Protein 8JVZ (pdb70)

Secondary structure (DSSP, 8-state):
---TT-EEEEEETTEEEEEEEEEEEEETTTTEEEEEEEETTS-EEEEE--/---TT-EEEEEETTEEEEEEEEEEEEETTTTEEEEEEE-TTS-EEEEE--

Nearest PDB structures (foldseek):
  8jvz-assembly2_B  TM=9.895E-01  e=4.302E-08  synthetic construct
  6if4-assembly1_A  TM=8.474E-01  e=4.583E-02  Trypanosoma brucei brucei TREU927
  7zai-assembly1_E  TM=6.975E-01  e=3.218E-01  Pyrococcus abyssi GE5
  6th6-assembly1_Af  TM=6.957E-01  e=3.621E-01  Thermococcus kodakarensis KOD1
  6tmf-assembly1_F  TM=6.961E-01  e=4.866E-01  Thermococcus celer Vu 13 = JCM 8558

Radius of gyration: 14.92 Å; Cα contacts (8 Å, |Δi|>4): 197; chains: 2; bounding box: 32×32×42 Å

Sequence (100 aa):
GVKVGDVVEVKKDGKKVVARVVELLHDPARNAPVARVRFEDGEERLILVPGVKVGDVVEVKKDGKKVVARVVELLHDPARNAPVARVRFEDGEERLILVP

Solvent-accessible surface area: 6942 Å² total; per-residue (Å²): 106,40,141,98,30,55,13,24,43,24,127,54,139,70,144,124,43,47,1,100,1,32,60,79,80,107,27,112,97,145,115,21,65,11,2,76,0,107,9,169,114,43,72,77,94,108,28,82,20,148,104,35,137,88,36,46,12,28,46,12,133,49,122,66,115,112,35,48,1,77,1,34,64,75,82,106,42,111,84,154,115,20,66,18,0,72,0,91,13,165,104,42,104,78,91,108,32,85,15,143

B-factor: mean 36.0, std 11.29, range [17.88, 92.97]

Structure (mmCIF, N/CA/C/O backbone):
data_8JVZ
#
_entry.id   8JVZ
#
_cell.length_a   90.182
_cell.length_b   28.280
_cell.length_c   38.768
_cell.angle_alpha   90.00
_cell.angle_beta   90.00
_cell.angle_gamma   90.00
#
_symmetry.space_group_name_H-M   'P 21 21 2'
#
loop_
_entity.id
_entity.type
_entity.pdbx_description
1 polymer mkaL2_v1_SH3
2 water water
#
loop_
_atom_site.group_PDB
_atom_site.id
_atom_site.type_symbol
_atom_site.label_atom_id
_atom_site.label_alt_id
_atom_site.label_comp_id
_atom_site.label_asym_id
_atom_site.label_entity_id
_atom_site.label_seq_id
_atom_site.pdbx_PDB_ins_code
_atom_site.Cartn_x
_atom_site.Cartn_y
_atom_site.Cartn_z
_atom_site.occupancy
_atom_site.B_iso_or_equiv
_atom_site.auth_seq_id
_atom_site.auth_comp_id
_atom_site.auth_asym_id
_atom_site.auth_atom_id
_atom_site.pdbx_PDB_model_num
ATOM 1 N N . GLY A 1 3 ? -4.972 10.257 -11.816 1.00 57.77 3 GLY A N 1
ATOM 2 C CA . GLY A 1 3 ? -3.958 9.338 -11.261 1.00 59.77 3 GLY A CA 1
ATOM 3 C C . GLY A 1 3 ? -4.365 7.885 -11.440 1.00 54.76 3 GLY A C 1
ATOM 4 O O . GLY A 1 3 ? -3.721 7.004 -10.835 1.00 58.96 3 GLY A O 1
ATOM 5 N N . VAL A 1 4 ? -5.410 7.640 -12.238 1.00 48.42 4 VAL A N 1
ATOM 6 C CA . VAL A 1 4 ? -5.909 6.253 -12.484 1.00 41.45 4 VAL A CA 1
ATOM 7 C C . VAL A 1 4 ? -4.854 5.478 -13.281 1.00 38.75 4 VAL A C 1
ATOM 8 O O . VAL A 1 4 ? -4.273 6.064 -14.217 1.00 40.64 4 VAL A O 1
ATOM 12 N N . LYS A 1 5 ? -4.622 4.212 -12.918 1.00 32.94 5 LYS A N 1
ATOM 13 C CA . LYS A 1 5 ? -3.649 3.385 -13.607 1.00 32.41 5 LYS A CA 1
ATOM 14 C C . LYS A 1 5 ? -4.265 2.037 -13.941 1.00 30.22 5 LYS A C 1
ATOM 15 O O . LYS A 1 5 ? -5.213 1.585 -13.279 1.00 30.11 5 LYS A O 1
ATOM 21 N N . VAL A 1 6 ? -3.581 1.374 -14.877 1.00 27.14 6 VAL A N 1
ATOM 22 C CA . VAL A 1 6 ? -4.030 0.078 -15.353 1.00 25.27 6 VAL A CA 1
ATOM 23 C C . VAL A 1 6 ? -4.286 -0.828 -14.160 1.00 31.48 6 VAL A C 1
ATOM 24 O O . VAL A 1 6 ? -3.499 -0.860 -13.208 1.00 29.62 6 VAL A O 1
ATOM 28 N N . GLY A 1 7 ? -5.412 -1.539 -14.191 1.00 27.94 7 GLY A N 1
ATOM 29 C CA . GLY A 1 7 ? -5.787 -2.481 -13.146 1.00 28.99 7 GLY A CA 1
ATOM 30 C C . GLY A 1 7 ? -6.651 -1.922 -12.042 1.00 31.28 7 GLY A C 1
ATOM 31 O O . GLY A 1 7 ? -7.355 -2.695 -11.365 1.00 32.09 7 GLY A O 1
ATOM 32 N N . ASP A 1 8 ? -6.637 -0.595 -11.899 1.00 25.26 8 ASP A N 1
ATOM 33 C CA . ASP A 1 8 ? -7.488 0.104 -10.901 1.00 29.04 8 ASP A CA 1
ATOM 34 C C . ASP A 1 8 ? -8.953 -0.189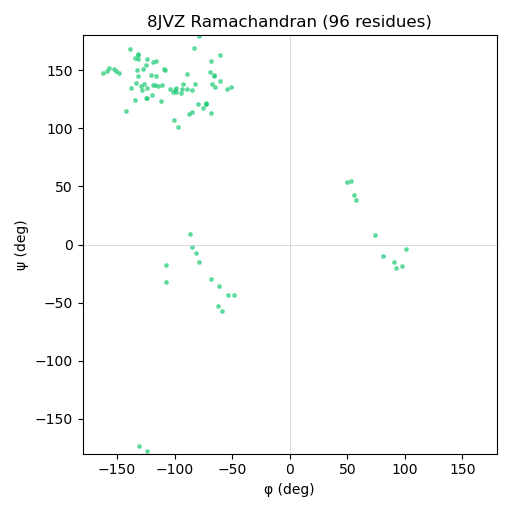 -11.225 1.00 31.35 8 ASP A C 1
ATOM 35 O O . ASP A 1 8 ? -9.235 -0.623 -12.352 1.00 27.32 8 ASP A O 1
ATOM 40 N N . VAL A 1 9 ? -9.846 0.056 -10.267 1.00 26.54 9 VAL A N 1
ATOM 41 C CA . VAL A 1 9 ? -11.304 -0.164 -10.489 1.00 25.94 9 VAL A CA 1
ATOM 42 C C . VAL A 1 9 ? -12.018 1.176 -10.318 1.00 26.36 9 VAL A C 1
ATOM 43 O O . VAL A 1 9 ? -11.671 1.920 -9.389 1.00 23.94 9 VAL A O 1
ATOM 47 N N . VAL A 1 10 ? -12.970 1.462 -11.202 1.00 25.44 10 VAL A N 1
ATOM 48 C CA . VAL A 1 10 ? -13.724 2.744 -11.141 1.00 24.37 10 VAL A CA 1
ATOM 49 C C . VAL A 1 10 ? -15.217 2.435 -11.249 1.00 24.50 10 VAL A C 1
ATOM 50 O O . VAL A 1 10 ? -15.564 1.338 -11.710 1.00 25.03 10 VAL A O 1
ATOM 54 N N . GLU A 1 11 ? -16.045 3.376 -10.800 1.00 23.70 11 GLU A N 1
ATOM 55 C CA . GLU A 1 11 ? -17.497 3.264 -10.907 1.00 24.34 11 GLU A CA 1
ATOM 56 C C . GLU A 1 11 ? -17.999 4.106 -12.067 1.00 26.41 11 GLU A C 1
ATOM 57 O O . GLU A 1 11 ? -17.626 5.277 -12.202 1.00 25.39 11 GLU A O 1
ATOM 63 N N . VAL A 1 12 ? -18.844 3.496 -12.901 1.00 23.53 12 VAL A N 1
ATOM 64 C CA . VAL A 1 12 ? -19.469 4.143 -14.054 1.00 22.48 12 VAL A CA 1
ATOM 65 C C . VAL A 1 12 ? -20.920 3.675 -14.102 1.00 28.18 12 VAL A C 1
ATOM 66 O O . VAL A 1 12 ? -21.308 2.732 -13.415 1.00 28.33 12 VAL A O 1
ATOM 70 N N . LYS A 1 13 ? -21.708 4.340 -14.944 1.00 23.23 13 LYS A N 1
ATOM 71 C CA . LYS A 1 13 ? -23.127 3.950 -15.129 1.00 24.34 13 LYS A CA 1
ATOM 72 C C . LYS A 1 13 ? -23.212 2.984 -16.312 1.00 24.05 13 LYS A C 1
ATOM 73 O O . LYS A 1 13 ? -22.520 3.206 -17.314 1.00 26.41 13 LYS A O 1
ATOM 79 N N . LYS A 1 14 ? -24.006 1.944 -16.166 1.00 24.01 14 LYS A N 1
ATOM 80 C CA . LYS A 1 14 ? -24.274 0.964 -17.241 1.00 22.56 14 LYS A CA 1
ATOM 81 C C . LYS A 1 14 ? -25.750 0.579 -17.116 1.00 24.75 14 LYS A C 1
ATOM 82 O O . LYS A 1 14 ? -26.133 0.087 -16.091 1.00 26.34 14 LYS A O 1
ATOM 88 N N . ASP A 1 15 ? -26.540 0.918 -18.118 1.00 25.41 15 ASP A N 1
ATOM 89 C CA . ASP A 1 15 ? -28.000 0.631 -18.115 1.00 23.87 15 ASP A CA 1
ATOM 90 C C . ASP A 1 15 ? -28.645 1.238 -16.865 1.00 27.13 15 ASP A C 1
ATOM 91 O O . ASP A 1 15 ? -29.447 0.543 -16.228 1.00 29.00 15 ASP A O 1
ATOM 96 N N . GLY A 1 16 ? -28.264 2.470 -16.506 1.00 22.94 16 GLY A N 1
ATOM 97 C CA . GLY A 1 16 ? -28.824 3.202 -15.353 1.00 27.29 16 GLY A CA 1
ATOM 98 C C . GLY A 1 16 ? -28.361 2.707 -13.990 1.00 29.41 16 GLY A C 1
ATOM 99 O O . GLY A 1 16 ? -28.890 3.205 -12.992 1.00 32.52 16 GLY A O 1
ATOM 100 N N . LYS A 1 17 ? -27.388 1.794 -13.938 1.00 29.60 17 LYS A N 1
ATOM 101 C CA . LYS A 1 17 ? -26.902 1.242 -12.647 1.00 30.30 17 LYS A CA 1
ATOM 102 C C . LYS A 1 17 ? -25.431 1.603 -12.442 1.00 26.71 17 LYS A C 1
ATOM 103 O O . LYS A 1 17 ? -24.665 1.527 -13.416 1.00 24.94 17 LYS A O 1
ATOM 109 N N . LYS A 1 18 ? -25.062 2.009 -11.236 1.00 28.91 18 LYS A N 1
ATOM 110 C CA . LYS A 1 18 ? -23.644 2.291 -10.912 1.00 33.57 18 LYS A CA 1
ATOM 111 C C . LYS A 1 18 ? -22.948 0.932 -10.825 1.00 31.55 18 LYS A C 1
ATOM 112 O O . LYS A 1 18 ? -23.360 0.117 -10.022 1.00 29.93 18 LYS A O 1
ATOM 118 N N . VAL A 1 19 ? -21.935 0.722 -11.641 1.00 24.08 19 VAL A N 1
ATOM 119 C CA . VAL A 1 19 ? -21.230 -0.559 -11.658 1.00 20.87 19 VAL A CA 1
ATOM 120 C C . VAL A 1 19 ? -19.730 -0.293 -11.676 1.00 25.36 19 VAL A C 1
ATOM 121 O O . VAL A 1 19 ? -19.273 0.792 -12.051 1.00 25.65 19 VAL A O 1
ATOM 125 N N . VAL A 1 20 ? -18.952 -1.322 -11.277 1.00 21.62 20 VAL A N 1
ATOM 126 C CA . VAL A 1 20 ? -17.493 -1.283 -11.245 1.00 24.45 20 VAL A CA 1
ATOM 127 C C . VAL A 1 20 ? -16.932 -1.749 -12.584 1.00 25.49 20 VAL A C 1
ATOM 128 O O . VAL A 1 20 ? -17.356 -2.771 -13.141 1.00 25.31 20 VAL A O 1
ATOM 132 N N . ALA A 1 21 ? -15.967 -1.009 -13.102 1.00 22.18 21 ALA A N 1
ATOM 133 C CA . ALA A 1 21 ? -15.201 -1.436 -14.262 1.00 23.54 21 ALA A CA 1
ATOM 134 C C . ALA A 1 21 ? -13.711 -1.419 -13.930 1.00 23.69 21 ALA A C 1
ATOM 135 O O . ALA A 1 21 ? -13.281 -0.696 -13.032 1.00 25.89 21 ALA A O 1
ATOM 137 N N . ARG A 1 22 ? -12.941 -2.248 -14.635 1.00 21.33 22 ARG A N 1
ATOM 138 C CA . ARG A 1 22 ? -11.476 -2.318 -14.403 1.00 25.15 22 ARG A CA 1
ATOM 139 C C . ARG A 1 22 ? -10.751 -1.584 -15.533 1.00 25.66 22 ARG A C 1
ATOM 140 O O . ARG A 1 22 ? -11.109 -1.794 -16.699 1.00 22.65 22 ARG A O 1
ATOM 148 N N . VAL A 1 23 ? -9.782 -0.744 -15.178 1.00 26.02 23 VAL A N 1
ATOM 149 C CA . VAL A 1 23 ? -9.016 -0.021 -16.188 1.00 23.53 23 VAL A CA 1
ATOM 150 C C . VAL A 1 23 ? -8.093 -1.014 -16.860 1.00 24.45 23 VAL A C 1
ATOM 151 O O . VAL A 1 23 ? -7.274 -1.662 -16.197 1.00 27.88 23 VAL A O 1
ATOM 155 N N . VAL A 1 24 ? -8.230 -1.147 -18.179 1.00 23.59 24 VAL A N 1
ATOM 156 C CA . VAL A 1 24 ? -7.393 -2.124 -18.931 1.00 25.20 24 VAL A CA 1
ATOM 157 C C . VAL A 1 24 ? -6.346 -1.385 -19.768 1.00 27.37 24 VAL A C 1
ATOM 158 O O . VAL A 1 24 ? -5.371 -2.028 -20.172 1.00 21.08 24 VAL A O 1
ATOM 162 N N . GLU A 1 25 ? -6.536 -0.086 -20.008 1.00 26.13 25 GLU A N 1
ATOM 163 C CA . GLU A 1 25 ? -5.570 0.664 -20.849 1.00 28.80 25 GLU A CA 1
ATOM 164 C C . GLU A 1 25 ? -5.726 2.173 -20.631 1.00 28.40 25 GLU A C 1
ATOM 165 O O . GLU A 1 25 ? -6.847 2.620 -20.357 1.00 25.03 25 GLU A O 1
ATOM 171 N N . LEU A 1 26 ? -4.616 2.906 -20.733 1.00 23.84 26 LEU A N 1
ATOM 172 C CA . LEU A 1 26 ? -4.624 4.383 -20.611 1.00 25.27 26 LEU A CA 1
ATOM 173 C C . LEU A 1 26 ? -4.282 4.962 -21.984 1.00 29.64 26 LEU A C 1
ATOM 174 O O . LEU A 1 26 ? -3.251 4.571 -22.550 1.00 27.03 26 LEU A O 1
ATOM 179 N N . LEU A 1 27 ? -5.160 5.806 -22.514 1.00 27.81 27 LEU A N 1
ATOM 180 C CA . LEU A 1 27 ? -4.917 6.462 -23.821 1.00 24.81 27 LEU A CA 1
ATOM 181 C C . LEU A 1 27 ? -5.010 7.978 -23.631 1.00 24.54 27 LEU A C 1
ATOM 182 O O . LEU A 1 27 ? -5.228 8.432 -22.495 1.00 23.55 27 LEU A O 1
ATOM 187 N N . HIS A 1 28 ? -4.858 8.728 -24.717 1.00 25.20 28 HIS A N 1
ATOM 188 C CA . HIS A 1 28 ? -4.921 10.206 -24.612 1.00 28.69 28 HIS A CA 1
ATOM 189 C C . HIS A 1 28 ? -5.734 10.768 -25.775 1.00 28.39 28 HIS A C 1
ATOM 190 O O . HIS A 1 28 ? -5.531 10.314 -26.912 1.00 27.41 28 HIS A O 1
ATOM 197 N N . ASP A 1 29 ? -6.636 11.701 -25.468 1.00 24.39 29 ASP A N 1
ATOM 198 C CA . ASP A 1 29 ? -7.428 12.385 -26.518 1.00 27.45 29 ASP A CA 1
ATOM 199 C C . ASP A 1 29 ? -6.765 13.745 -26.749 1.00 26.81 29 ASP A C 1
ATOM 200 O O . ASP A 1 29 ? -6.887 14.611 -25.872 1.00 25.21 29 ASP A O 1
ATOM 205 N N . PRO A 1 30 ? -6.061 13.958 -27.882 1.00 32.40 30 PRO A N 1
ATOM 206 C CA . PRO A 1 30 ? -5.383 15.228 -28.149 1.00 29.65 30 PRO A CA 1
ATOM 207 C C . PRO A 1 3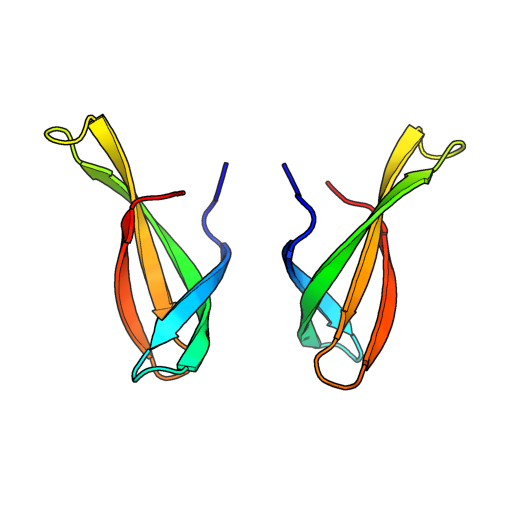0 ? -6.366 16.407 -28.218 1.00 32.40 30 PRO A C 1
ATOM 208 O O . PRO A 1 30 ? -6.000 17.479 -27.796 1.00 30.39 30 PRO A O 1
ATOM 212 N N . ALA A 1 31 ? -7.568 16.170 -28.748 1.00 35.26 31 ALA A N 1
ATOM 213 C CA . ALA A 1 31 ? -8.604 17.213 -28.865 1.00 35.64 31 ALA A CA 1
ATOM 214 C C . ALA A 1 31 ? -8.972 17.796 -27.512 1.00 36.02 31 ALA A C 1
ATOM 215 O O . ALA A 1 31 ? -8.842 19.017 -27.339 1.00 37.19 31 ALA A O 1
ATOM 217 N N . ARG A 1 32 ? -9.405 16.945 -26.578 1.00 32.17 32 ARG A N 1
ATOM 218 C CA . ARG A 1 32 ? -9.791 17.416 -25.224 1.00 28.88 32 ARG A CA 1
ATOM 219 C C . ARG A 1 32 ? -8.535 17.597 -24.368 1.00 35.59 32 ARG A C 1
ATOM 220 O O . ARG A 1 32 ? -8.660 18.129 -23.257 1.00 37.86 32 ARG A O 1
ATOM 228 N N . ASN A 1 33 ? -7.371 17.182 -24.878 1.00 34.05 33 ASN A N 1
ATOM 229 C CA . ASN A 1 33 ? -6.107 17.284 -24.104 1.00 30.92 33 ASN A CA 1
ATOM 230 C C . ASN A 1 33 ? -6.346 16.688 -22.717 1.00 33.45 33 ASN A C 1
ATOM 231 O O . ASN A 1 33 ? -6.079 17.379 -21.723 1.00 29.81 33 ASN A O 1
ATOM 236 N N . ALA A 1 34 ? -6.833 15.449 -22.673 1.00 32.11 34 ALA A N 1
ATOM 237 C CA . ALA A 1 34 ? -7.110 14.784 -21.382 1.00 32.20 34 ALA A CA 1
ATOM 238 C C . ALA A 1 34 ? -6.943 13.271 -21.540 1.00 28.05 34 ALA A C 1
ATOM 239 O O . ALA A 1 34 ? -7.177 12.756 -22.641 1.00 27.47 34 ALA A O 1
ATOM 241 N N . PRO A 1 35 ? -6.539 12.540 -20.483 1.00 29.14 35 PRO A N 1
ATOM 242 C CA . PRO A 1 35 ? -6.371 11.100 -20.581 1.00 31.44 35 PRO A CA 1
ATOM 243 C C . PRO A 1 35 ? -7.729 10.404 -20.746 1.00 27.64 35 PRO A C 1
ATOM 244 O O . PRO A 1 35 ? -8.719 10.909 -20.268 1.00 25.44 35 PRO A O 1
ATOM 248 N N . VAL A 1 36 ? -7.723 9.278 -21.456 1.00 25.61 36 VAL A N 1
ATOM 249 C CA . VAL A 1 36 ? -8.946 8.455 -21.666 1.00 23.28 36 VAL A CA 1
ATOM 250 C C . VAL A 1 36 ? -8.593 7.032 -21.234 1.00 23.49 36 VAL A C 1
ATOM 251 O O . VAL A 1 36 ? -7.478 6.590 -21.538 1.00 23.92 36 VAL A O 1
ATOM 255 N N . ALA A 1 37 ? -9.504 6.357 -20.537 1.00 22.74 37 ALA A N 1
ATOM 256 C CA . ALA A 1 37 ? -9.213 4.988 -20.065 1.00 21.79 37 ALA A CA 1
ATOM 257 C C . ALA A 1 37 ? -10.135 3.975 -20.745 1.00 24.62 37 ALA A C 1
ATOM 258 O O . ALA A 1 37 ? -11.335 4.257 -20.878 1.00 23.87 37 ALA A O 1
ATOM 260 N N . ARG A 1 38 ? -9.557 2.854 -21.176 1.00 21.22 38 ARG A N 1
ATOM 261 C CA . ARG A 1 38 ? -10.349 1.736 -21.736 1.00 22.33 38 ARG A CA 1
ATOM 262 C C . ARG A 1 38 ? -10.753 0.887 -20.530 1.00 20.06 38 ARG A C 1
ATOM 263 O O . ARG A 1 38 ? -9.852 0.327 -19.888 1.00 19.60 38 ARG A O 1
ATOM 271 N N . VAL A 1 39 ? -12.042 0.856 -20.198 1.00 23.66 39 VAL A N 1
ATOM 272 C CA . VAL A 1 39 ? -12.495 0.085 -19.006 1.00 21.26 39 VAL A CA 1
ATOM 273 C C . VAL A 1 39 ? -13.268 -1.156 -19.459 1.00 23.06 39 VAL A C 1
ATOM 274 O O . VAL A 1 39 ? -13.836 -1.142 -20.561 1.00 20.44 39 VAL A O 1
ATOM 278 N N . ARG A 1 40 ? -13.214 -2.209 -18.639 1.00 19.52 40 ARG A N 1
ATOM 279 C CA . ARG A 1 40 ? -13.884 -3.499 -18.933 1.00 18.78 40 ARG A CA 1
ATOM 280 C C . ARG A 1 40 ? -14.819 -3.855 -17.776 1.00 23.51 40 ARG A C 1
ATOM 281 O O . ARG A 1 40 ? -14.358 -3.888 -16.625 1.00 18.18 40 ARG A O 1
ATOM 289 N N . PHE A 1 41 ? -16.082 -4.110 -18.108 1.00 18.06 41 PHE A N 1
ATOM 290 C CA . PHE A 1 41 ? -17.112 -4.456 -17.108 1.00 20.13 41 PHE A CA 1
ATOM 291 C C . PHE A 1 41 ? -17.024 -5.947 -16.804 1.00 21.69 41 PHE A C 1
ATOM 292 O O . PHE A 1 41 ? -16.371 -6.676 -17.517 1.00 23.23 41 PHE A O 1
ATOM 300 N N . GLU A 1 42 ? -17.737 -6.353 -15.773 1.00 20.05 42 GLU A N 1
ATOM 301 C CA . GLU A 1 42 ? -17.795 -7.752 -15.309 1.00 24.65 42 GLU A CA 1
ATOM 302 C C . GLU A 1 42 ? -18.063 -8.717 -16.469 1.00 25.72 42 GLU A C 1
ATOM 303 O O . GLU A 1 42 ? -17.435 -9.744 -16.527 1.00 26.55 42 GLU A O 1
ATOM 309 N N . ASP A 1 43 ? -18.986 -8.368 -17.348 1.00 22.47 43 ASP A N 1
ATOM 310 C CA . ASP A 1 43 ? -19.413 -9.296 -18.421 1.00 23.95 43 ASP A CA 1
ATOM 311 C C . ASP A 1 43 ? -18.497 -9.236 -19.649 1.00 22.75 43 ASP A C 1
ATOM 312 O O . ASP A 1 43 ? -18.730 -9.988 -20.562 1.00 27.48 43 ASP A O 1
ATOM 317 N N . GLY A 1 44 ? -17.492 -8.375 -19.646 1.00 23.21 44 GLY A N 1
ATOM 318 C CA . GLY A 1 44 ? -16.570 -8.313 -20.789 1.00 24.92 44 GLY A CA 1
ATOM 319 C C . GLY A 1 44 ? -16.868 -7.160 -21.724 1.00 24.33 44 GLY A C 1
ATOM 320 O O . GLY A 1 44 ? -16.120 -6.964 -22.628 1.00 22.91 44 GLY A O 1
ATOM 321 N N . GLU A 1 45 ? -17.935 -6.408 -21.476 1.00 21.78 45 GLU A N 1
ATOM 322 C CA . GLU A 1 45 ? -18.230 -5.212 -22.298 1.00 22.18 45 GLU A CA 1
ATOM 323 C C . GLU A 1 45 ? -17.110 -4.203 -22.042 1.00 22.09 45 GLU A C 1
ATOM 324 O O . GLU A 1 45 ? -16.617 -4.182 -20.944 1.00 23.00 45 GLU A O 1
ATOM 330 N N . GLU A 1 46 ? -16.722 -3.421 -23.040 1.00 23.32 46 GLU A N 1
ATOM 331 C CA . GLU A 1 46 ? -15.688 -2.389 -22.828 1.00 17.88 46 GLU A CA 1
ATOM 332 C C . GLU A 1 46 ? -16.234 -1.028 -23.243 1.00 23.58 46 GLU A C 1
ATOM 333 O O . GLU A 1 46 ? -17.169 -0.940 -24.003 1.00 22.42 46 GLU A O 1
ATOM 339 N N . ARG A 1 47 ? -15.590 -0.015 -22.732 1.00 21.04 47 ARG A N 1
ATOM 340 C CA . ARG A 1 47 ? -15.992 1.360 -22.981 1.00 22.02 47 ARG A CA 1
ATOM 341 C C . ARG A 1 47 ? -14.784 2.257 -22.764 1.00 19.41 47 ARG A C 1
ATOM 342 O O . ARG A 1 47 ? -13.901 1.930 -21.969 1.00 23.86 47 ARG A O 1
ATOM 350 N N . LEU A 1 48 ? -14.764 3.387 -23.471 1.00 22.87 48 LEU A N 1
ATOM 351 C CA . LEU A 1 48 ? -13.774 4.447 -23.292 1.00 22.34 48 LEU A CA 1
ATOM 352 C C . LEU A 1 48 ? -14.386 5.544 -22.430 1.00 24.36 48 LEU A C 1
ATOM 353 O O . LEU A 1 48 ? -15.528 5.960 -22.682 1.00 24.16 48 LEU A O 1
ATOM 358 N N . ILE A 1 49 ? -13.659 5.986 -21.394 1.00 22.38 49 ILE A N 1
ATOM 359 C CA . ILE A 1 49 ? -14.165 7.025 -20.487 1.00 25.86 49 ILE A CA 1
ATOM 360 C C . ILE A 1 49 ? -13.092 8.085 -20.246 1.00 29.55 49 ILE A C 1
ATOM 361 O O . ILE A 1 49 ? -11.908 7.766 -20.070 1.00 26.31 49 ILE A O 1
ATOM 366 N N . LEU A 1 50 ? -13.516 9.340 -20.231 1.00 24.62 50 LEU A N 1
ATOM 367 C CA . LEU A 1 50 ? -12.574 10.435 -19.920 1.00 28.58 50 LEU A CA 1
ATOM 368 C C . LEU A 1 50 ? -12.148 10.223 -18.468 1.00 29.87 50 LEU A C 1
ATOM 369 O O . LEU A 1 50 ? -12.975 9.814 -17.695 1.00 34.52 50 LEU A O 1
ATOM 374 N N . VAL A 1 51 ? -10.851 10.344 -18.186 1.00 32.04 51 VAL A N 1
ATOM 375 C CA . VAL A 1 51 ? -10.368 10.118 -16.795 1.00 38.17 51 VAL A CA 1
ATOM 376 C C . VAL A 1 51 ? -10.803 11.312 -15.948 1.00 39.56 51 VAL A C 1
ATOM 377 O O . VAL A 1 51 ? -10.393 12.438 -16.258 1.00 38.31 51 VAL A O 1
ATOM 381 N N . PRO A 1 52 ? -11.600 11.096 -14.880 1.00 48.72 52 PRO A N 1
ATOM 382 C CA . PRO A 1 52 ? -12.061 12.183 -14.015 1.00 53.13 52 PRO A CA 1
ATOM 383 C C . PRO A 1 52 ? -10.888 13.046 -13.533 1.00 5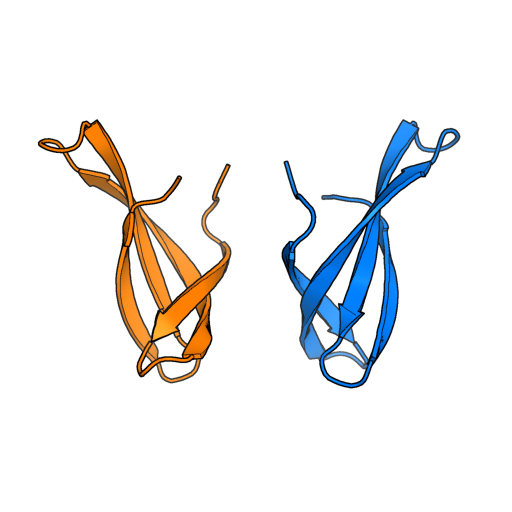9.86 52 PRO A C 1
ATOM 384 O O . PRO A 1 52 ? -9.856 12.493 -13.206 1.00 52.39 52 PRO A O 1
ATOM 388 N N . GLY B 1 3 ? -3.158 8.450 -4.305 1.00 68.42 3 GLY B N 1
ATOM 389 C CA . GLY B 1 3 ? -4.209 9.371 -4.781 1.00 68.73 3 GLY B CA 1
ATOM 390 C C . GLY B 1 3 ? -5.596 8.805 -4.539 1.00 61.01 3 GLY B C 1
ATOM 391 O O . GLY B 1 3 ? -6.409 8.808 -5.479 1.00 57.98 3 GLY B O 1
ATOM 392 N N . VAL B 1 4 ? -5.847 8.322 -3.321 1.00 56.76 4 VAL B N 1
ATOM 393 C CA . VAL B 1 4 ? -7.172 7.733 -2.974 1.00 48.49 4 VAL B CA 1
ATOM 394 C C . VAL B 1 4 ? -8.039 8.831 -2.355 1.00 46.11 4 VAL B C 1
ATOM 395 O O . VAL B 1 4 ? -7.533 9.571 -1.499 1.00 45.27 4 VAL B O 1
ATOM 399 N N . LYS B 1 5 ? -9.295 8.934 -2.789 1.00 38.91 5 LYS B N 1
ATOM 400 C CA . LYS B 1 5 ? -10.201 9.969 -2.234 1.00 40.58 5 LYS B CA 1
ATOM 401 C C . LYS B 1 5 ? -11.502 9.318 -1.758 1.00 35.55 5 LYS B C 1
ATOM 402 O O . LYS B 1 5 ? -11.897 8.284 -2.312 1.00 35.24 5 LYS B O 1
ATOM 408 N N . VAL B 1 6 ? -12.121 9.920 -0.749 1.00 33.18 6 VAL B N 1
ATOM 409 C CA . VAL B 1 6 ? -13.388 9.432 -0.216 1.00 31.88 6 VAL B CA 1
ATOM 410 C C . VAL B 1 6 ? -14.382 9.316 -1.358 1.00 38.69 6 VAL B C 1
ATOM 411 O O . VAL B 1 6 ? -14.515 10.236 -2.173 1.00 34.63 6 VAL B O 1
ATOM 415 N N . GLY B 1 7 ? -15.077 8.183 -1.402 1.00 32.58 7 GLY B N 1
ATOM 416 C CA . GLY B 1 7 ? -15.987 7.853 -2.465 1.00 36.99 7 GLY B CA 1
ATOM 417 C C . GLY B 1 7 ? -15.399 6.962 -3.533 1.00 36.10 7 GLY B C 1
ATOM 418 O O . GLY B 1 7 ? -16.158 6.355 -4.297 1.00 37.46 7 GLY B O 1
ATOM 419 N N . ASP B 1 8 ? -14.070 6.885 -3.599 1.00 29.60 8 ASP B N 1
ATOM 420 C CA . ASP B 1 8 ? -13.401 6.017 -4.600 1.00 33.57 8 ASP B CA 1
ATOM 421 C C . ASP B 1 8 ? -13.668 4.551 -4.252 1.00 32.82 8 ASP B C 1
ATOM 422 O O . ASP B 1 8 ? -14.008 4.277 -3.097 1.00 30.35 8 ASP B O 1
ATOM 427 N N . VAL B 1 9 ? -13.544 3.657 -5.232 1.00 28.83 9 VAL B N 1
ATOM 428 C CA . VAL B 1 9 ? -13.686 2.199 -4.974 1.00 27.33 9 VAL B CA 1
ATOM 429 C C . VAL B 1 9 ? -12.302 1.585 -5.162 1.00 27.60 9 VAL B C 1
ATOM 430 O O . VAL B 1 9 ? -11.601 1.978 -6.106 1.00 27.10 9 VAL B O 1
ATOM 434 N N . VAL B 1 10 ? -11.921 0.683 -4.261 1.00 27.54 10 VAL B N 1
ATOM 435 C CA . VAL B 1 10 ? -10.603 -0.003 -4.351 1.00 26.17 10 VAL B CA 1
ATOM 436 C C . VAL B 1 10 ? -10.836 -1.502 -4.162 1.00 25.92 10 VAL B C 1
ATOM 437 O O . VAL B 1 10 ? -11.920 -1.884 -3.696 1.00 29.39 10 VAL B O 1
ATOM 441 N N . GLU B 1 11 ? -9.843 -2.311 -4.528 1.00 28.50 11 GLU B N 1
ATOM 442 C CA . GLU B 1 11 ? -9.936 -3.778 -4.336 1.00 28.54 11 GLU B CA 1
ATOM 443 C C . GLU B 1 11 ? -9.154 -4.135 -3.067 1.00 31.99 11 GLU B C 1
ATOM 444 O O . GLU B 1 11 ? -8.019 -3.661 -2.928 1.00 31.34 11 GLU B O 1
ATOM 450 N N . VAL B 1 12 ? -9.749 -4.952 -2.200 1.00 33.37 12 VAL B N 1
ATOM 451 C CA . VAL B 1 12 ? -9.086 -5.379 -0.934 1.00 37.36 12 VAL B CA 1
ATOM 452 C C . VAL B 1 12 ? -9.148 -6.908 -0.866 1.00 43.58 12 VAL B C 1
ATOM 453 O O . VAL B 1 12 ? -10.224 -7.466 -1.142 1.00 42.23 12 VAL B O 1
ATOM 457 N N . LYS B 1 13 ? -8.034 -7.563 -0.555 1.00 47.32 13 LYS B N 1
ATOM 458 C CA . LYS B 1 13 ? -8.009 -9.039 -0.456 1.00 46.41 13 LYS B CA 1
ATOM 459 C C . LYS B 1 13 ? -8.841 -9.453 0.755 1.00 46.66 13 LYS B C 1
ATOM 460 O O . LYS B 1 13 ? -8.477 -9.098 1.847 1.00 48.13 13 LYS B O 1
ATOM 466 N N . LYS B 1 14 ? -9.962 -10.124 0.525 1.00 49.88 14 LYS B N 1
ATOM 467 C CA . LYS B 1 14 ? -10.842 -10.632 1.603 1.00 47.91 14 LYS B CA 1
ATOM 468 C C . LYS B 1 14 ? -11.234 -12.076 1.280 1.00 54.72 14 LYS B C 1
ATOM 469 O O . LYS B 1 14 ? -11.750 -12.304 0.197 1.00 70.20 14 LYS B O 1
ATOM 475 N N . ASP B 1 15 ? -10.965 -13.011 2.197 1.00 51.89 15 ASP B N 1
ATOM 476 C CA . ASP B 1 15 ? -11.264 -14.457 2.016 1.00 44.16 15 ASP B CA 1
ATOM 477 C C . ASP B 1 15 ? -10.571 -14.998 0.757 1.00 47.44 15 ASP B C 1
ATOM 478 O O . ASP B 1 15 ? -11.191 -15.791 0.059 1.00 43.45 15 ASP B O 1
ATOM 483 N N . GLY B 1 16 ? -9.344 -14.558 0.471 1.00 48.37 16 GLY B N 1
ATOM 484 C CA . GLY B 1 16 ? -8.544 -15.012 -0.682 1.00 48.84 16 GLY B CA 1
ATOM 485 C C . GLY B 1 16 ? -8.879 -14.344 -2.009 1.00 49.84 16 GLY B C 1
ATOM 486 O O . GLY B 1 16 ? -8.085 -14.503 -2.929 1.00 51.53 16 GLY B O 1
ATOM 487 N N . LYS B 1 17 ? -9.969 -13.583 -2.085 1.00 48.26 17 LYS B N 1
ATOM 488 C CA . LYS B 1 17 ? -10.423 -12.946 -3.352 1.00 50.10 17 LYS B CA 1
ATOM 489 C C . LYS B 1 17 ? -10.390 -11.413 -3.282 1.00 52.02 17 LYS B C 1
ATOM 490 O O . LYS B 1 17 ? -10.692 -10.861 -2.239 1.00 51.96 17 LYS B O 1
ATOM 496 N N . LYS B 1 18 ? -10.070 -10.753 -4.390 1.00 48.14 18 LYS B N 1
ATOM 497 C CA . LYS B 1 18 ? -10.094 -9.275 -4.425 1.00 44.40 18 LYS B CA 1
ATOM 498 C C . LYS B 1 18 ? -11.558 -8.835 -4.485 1.00 43.96 18 LYS B C 1
ATOM 499 O O . LYS B 1 18 ? -12.243 -9.248 -5.395 1.00 41.17 18 LYS B O 1
ATOM 505 N N . VAL B 1 19 ? -12.041 -8.109 -3.481 1.00 39.98 19 VAL B N 1
ATOM 506 C CA . VAL B 1 19 ? -13.446 -7.613 -3.515 1.00 38.28 19 VAL B CA 1
ATOM 507 C C . VAL B 1 19 ? -13.427 -6.085 -3.548 1.00 34.03 19 VAL B C 1
ATOM 508 O O . VAL B 1 19 ? -12.442 -5.531 -3.143 1.00 35.02 19 VAL B O 1
ATOM 512 N N . VAL B 1 20 ? -14.498 -5.467 -4.029 1.00 32.66 20 VAL B N 1
ATOM 513 C CA . VAL B 1 20 ? -14.573 -4.017 -4.148 1.00 31.98 20 VAL B CA 1
ATOM 514 C C . VAL B 1 20 ? -15.036 -3.422 -2.824 1.00 29.17 20 VAL B C 1
ATOM 515 O O . VAL B 1 20 ? -15.942 -3.941 -2.163 1.00 31.46 20 VAL B O 1
ATOM 519 N N . ALA B 1 21 ? -14.376 -2.381 -2.331 1.00 26.42 21 ALA B N 1
ATOM 520 C CA . ALA B 1 21 ? -14.875 -1.645 -1.183 1.00 27.35 21 ALA B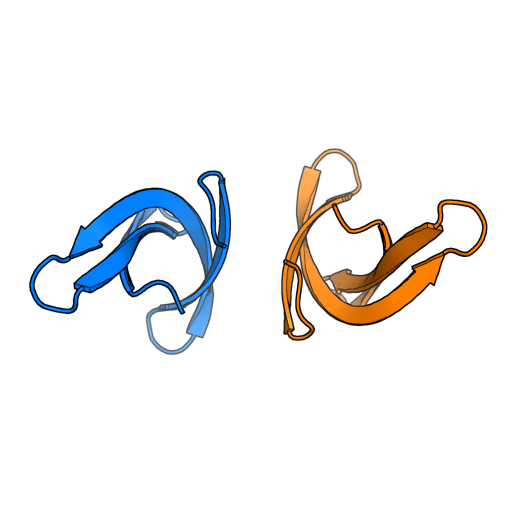 CA 1
ATOM 521 C C . ALA B 1 21 ? -14.800 -0.159 -1.498 1.00 27.20 21 ALA B C 1
ATOM 522 O O . ALA B 1 21 ? -13.996 0.285 -2.327 1.00 30.33 21 ALA B O 1
ATOM 524 N N . ARG B 1 22 ? -15.721 0.589 -0.890 1.00 22.24 22 ARG B N 1
ATOM 525 C CA . ARG B 1 22 ? -15.816 2.057 -1.088 1.00 24.29 22 ARG B CA 1
ATOM 526 C C . ARG B 1 22 ? -15.124 2.761 0.080 1.00 27.26 22 ARG B C 1
ATOM 527 O O . ARG B 1 22 ? -15.355 2.366 1.230 1.00 27.26 22 ARG B O 1
ATOM 535 N N . VAL B 1 23 ? -14.307 3.765 -0.236 1.00 26.29 23 VAL B N 1
ATOM 536 C CA . VAL B 1 23 ? -13.567 4.544 0.758 1.00 25.10 23 VAL B CA 1
ATOM 537 C C . VAL B 1 23 ? -14.523 5.566 1.366 1.00 28.05 23 VAL B C 1
ATOM 538 O O . VAL B 1 23 ? -15.083 6.398 0.639 1.00 30.46 23 VAL B O 1
ATOM 542 N N . VAL B 1 24 ? -14.706 5.508 2.686 1.00 29.17 24 VAL B N 1
ATOM 543 C CA . VAL B 1 24 ? -15.663 6.367 3.381 1.00 30.70 24 VAL B CA 1
ATOM 544 C C . VAL B 1 24 ? -14.972 7.455 4.187 1.00 30.93 24 VAL B C 1
A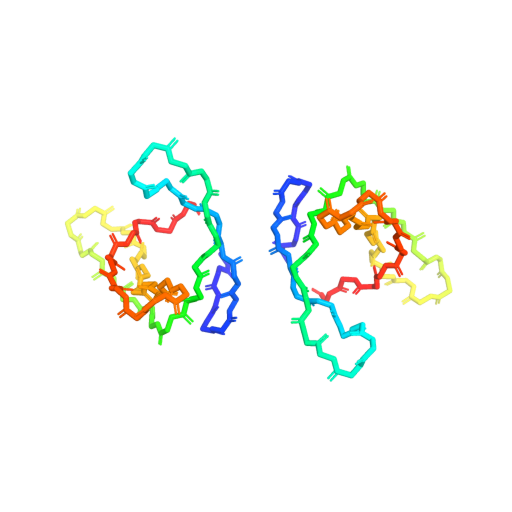TOM 545 O O . VAL B 1 24 ? -15.495 8.564 4.306 1.00 36.44 24 VAL B O 1
ATOM 549 N N . GLU B 1 25 ? -13.789 7.171 4.716 1.00 28.43 25 GLU B N 1
ATOM 550 C CA . GLU B 1 25 ? -13.106 8.062 5.635 1.00 30.21 25 GLU B CA 1
ATOM 551 C C . GLU B 1 25 ? -11.612 7.886 5.426 1.00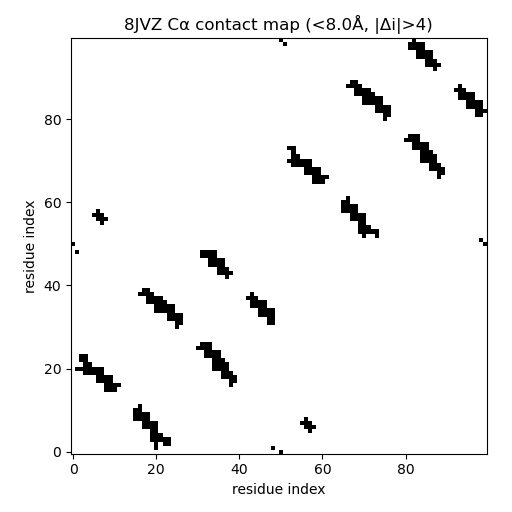 29.53 25 GLU B C 1
ATOM 552 O O . GLU B 1 25 ? -11.150 6.804 5.079 1.00 28.38 25 GLU B O 1
ATOM 558 N N . LEU B 1 26 ? -10.874 8.978 5.625 1.00 26.15 26 LEU B N 1
ATOM 559 C CA . LEU B 1 26 ? -9.395 8.972 5.500 1.00 28.54 26 LEU B CA 1
ATOM 560 C C . LEU B 1 26 ? -8.806 9.376 6.855 1.00 36.66 26 LEU B C 1
ATOM 561 O O . LEU B 1 26 ? -9.252 10.389 7.418 1.00 35.96 26 LEU B O 1
ATOM 566 N N . LEU B 1 27 ? -7.870 8.583 7.366 1.00 32.41 27 LEU B N 1
ATOM 567 C CA . LEU B 1 27 ? -7.225 8.890 8.670 1.00 33.02 27 LEU B CA 1
ATOM 568 C C . LEU B 1 27 ? -5.708 8.787 8.510 1.00 25.99 27 LEU B C 1
ATOM 569 O O . LEU B 1 27 ? -5.236 8.602 7.376 1.00 27.41 27 LEU B O 1
ATOM 574 N N . HIS B 1 28 ? -4.978 8.898 9.617 1.00 25.61 28 HIS B N 1
ATOM 575 C CA . HIS B 1 28 ? -3.500 8.806 9.541 1.00 27.07 28 HIS B CA 1
ATOM 576 C C . HIS B 1 28 ? -2.982 7.791 10.559 1.00 27.64 28 HIS B C 1
ATOM 577 O O . HIS B 1 28 ? -3.481 7.778 11.691 1.00 26.95 28 HIS B O 1
ATOM 584 N N . ASP B 1 29 ? -2.035 6.958 10.130 1.00 28.73 29 ASP B N 1
ATOM 585 C CA . ASP B 1 29 ? -1.383 5.991 11.011 1.00 31.91 29 ASP B CA 1
ATOM 586 C C . ASP B 1 29 ? -0.075 6.586 11.495 1.00 34.33 29 ASP B C 1
ATOM 587 O O . ASP B 1 29 ? 0.906 6.600 10.745 1.00 32.06 29 ASP B O 1
ATOM 592 N N . PRO B 1 30 ? -0.021 7.116 12.735 1.00 37.91 30 PRO B N 1
ATOM 593 C CA . PRO B 1 30 ? 1.186 7.769 13.247 1.00 36.61 30 PRO B CA 1
ATOM 594 C C . PRO B 1 30 ? 2.455 6.908 13.163 1.00 39.65 30 PRO B C 1
ATOM 595 O O . PRO B 1 30 ? 3.477 7.432 12.771 1.00 39.72 30 PRO B O 1
ATOM 599 N N . ALA B 1 31 ? 2.348 5.626 13.519 1.00 33.97 31 ALA B N 1
ATOM 600 C CA . ALA B 1 31 ? 3.503 4.697 13.514 1.00 42.76 31 ALA B CA 1
ATOM 601 C C . ALA B 1 31 ? 4.059 4.534 12.097 1.00 40.94 31 ALA B C 1
ATOM 602 O O . ALA B 1 31 ? 5.264 4.754 11.911 1.00 48.61 31 ALA B O 1
ATOM 604 N N . ARG B 1 32 ? 3.197 4.195 11.139 1.00 39.90 32 ARG B N 1
ATOM 605 C CA . ARG B 1 32 ? 3.623 3.970 9.732 1.00 43.45 32 ARG B CA 1
ATOM 606 C C . ARG B 1 32 ? 3.815 5.303 9.000 1.00 38.33 32 ARG B C 1
ATOM 607 O O . ARG B 1 32 ? 4.441 5.297 7.935 1.00 43.74 32 ARG B O 1
ATOM 615 N N . ASN B 1 33 ? 3.302 6.398 9.562 1.00 37.26 33 ASN B N 1
ATOM 616 C CA . ASN B 1 33 ? 3.393 7.732 8.914 1.00 34.07 33 ASN B CA 1
ATOM 617 C C . ASN B 1 33 ? 2.842 7.589 7.493 1.00 36.53 33 ASN B C 1
ATOM 618 O O . ASN B 1 33 ? 3.556 7.926 6.534 1.00 41.03 33 ASN B O 1
ATOM 623 N N . ALA B 1 34 ? 1.615 7.082 7.384 1.00 34.60 34 ALA B N 1
ATOM 624 C CA . ALA B 1 34 ? 0.953 6.881 6.076 1.00 36.98 34 ALA B CA 1
ATOM 625 C C . ALA B 1 34 ? -0.563 6.966 6.260 1.00 31.67 34 ALA B C 1
ATOM 626 O O . ALA B 1 34 ? -1.046 6.659 7.357 1.00 30.48 34 ALA B O 1
ATOM 628 N N . PRO B 1 35 ? -1.316 7.405 5.230 1.00 40.13 35 PRO B N 1
ATOM 629 C CA . PRO B 1 35 ? -2.765 7.527 5.324 1.00 34.33 35 PRO B CA 1
ATOM 630 C C . PRO B 1 35 ? -3.421 6.152 5.481 1.00 35.21 35 PRO B C 1
ATOM 631 O O . PRO B 1 35 ? -2.916 5.200 4.937 1.00 39.52 35 PRO B O 1
ATOM 635 N N . VAL B 1 36 ? -4.507 6.098 6.247 1.00 31.15 36 VAL B N 1
ATOM 636 C CA . VAL B 1 36 ? -5.293 4.845 6.433 1.00 34.09 36 VAL B CA 1
ATOM 637 C C . VAL B 1 36 ? -6.707 5.159 5.946 1.00 31.64 36 VAL B C 1
ATOM 638 O O . VAL B 1 36 ? -7.134 6.312 6.111 1.00 31.15 36 VAL B O 1
ATOM 642 N N . ALA B 1 37 ? -7.398 4.185 5.357 1.00 25.46 37 ALA B N 1
ATOM 643 C CA . ALA B 1 37 ? -8.752 4.470 4.837 1.00 26.42 37 ALA B CA 1
ATOM 644 C C . ALA B 1 37 ? -9.780 3.513 5.439 1.00 23.57 37 ALA B C 1
ATOM 645 O O . ALA B 1 37 ? -9.494 2.316 5.523 1.00 29.86 37 ALA B O 1
ATOM 647 N N . ARG B 1 38 ? -10.917 4.051 5.877 1.00 24.11 38 ARG B N 1
ATOM 648 C CA . ARG B 1 38 ? -12.020 3.185 6.354 1.00 28.78 38 ARG B CA 1
ATOM 649 C C . ARG B 1 38 ? -12.797 2.784 5.098 1.00 26.90 38 ARG B C 1
ATOM 650 O O . ARG B 1 38 ? -13.357 3.683 4.451 1.00 27.36 38 ARG B O 1
ATOM 658 N N . VAL B 1 39 ? -12.782 1.498 4.747 1.00 25.51 39 VAL B N 1
ATOM 659 C CA . VAL B 1 39 ? -13.472 1.032 3.511 1.00 28.06 39 VAL B CA 1
ATOM 660 C C . VAL B 1 39 ? -14.717 0.235 3.900 1.00 36.10 39 VAL B C 1
ATOM 661 O O . VAL B 1 39 ? -14.716 -0.376 4.980 1.00 33.02 39 VAL B O 1
ATOM 665 N N . ARG B 1 40 ? -15.737 0.269 3.042 1.00 30.04 40 ARG B N 1
ATOM 666 C CA . ARG B 1 40 ? -17.003 -0.454 3.306 1.00 30.16 40 ARG B CA 1
ATOM 667 C C . ARG B 1 40 ? -17.302 -1.385 2.131 1.00 33.39 40 ARG B C 1
ATOM 668 O O . ARG B 1 40 ? -17.312 -0.909 0.983 1.00 26.42 40 ARG B O 1
ATOM 676 N N . PHE B 1 41 ? -17.511 -2.670 2.424 1.00 34.21 41 PHE B N 1
ATOM 677 C CA . PHE B 1 41 ? -17.822 -3.676 1.377 1.00 38.42 41 PHE B CA 1
ATOM 678 C C . PHE B 1 41 ? -19.298 -3.554 0.984 1.00 43.90 41 PHE B C 1
ATOM 679 O O . PHE B 1 41 ? -20.005 -2.711 1.556 1.00 39.91 41 PHE B O 1
ATOM 687 N N . GLU B 1 42 ? -19.747 -4.389 0.044 1.00 49.81 42 GLU B N 1
ATOM 688 C CA . GLU B 1 42 ? -21.154 -4.320 -0.438 1.00 50.75 42 GLU B CA 1
ATOM 689 C C . GLU B 1 42 ? -22.125 -4.761 0.664 1.00 49.00 42 GLU B C 1
ATOM 690 O O . GLU B 1 42 ? -23.237 -4.217 0.707 1.00 55.80 42 GLU B O 1
ATOM 696 N N . ASP B 1 43 ? -21.697 -5.658 1.558 1.00 47.73 43 ASP B N 1
ATOM 697 C CA . ASP B 1 43 ? -22.562 -6.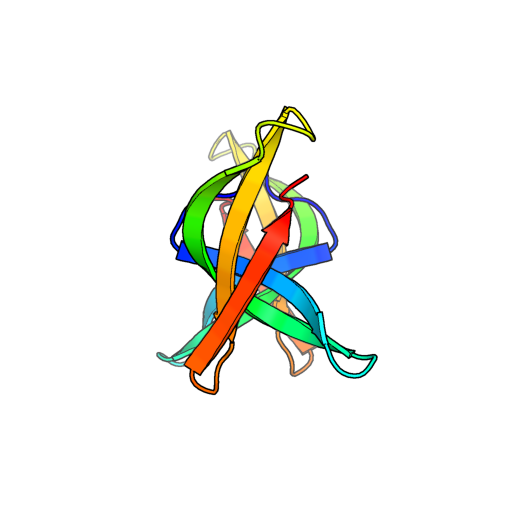185 2.650 1.00 51.61 43 ASP B CA 1
ATOM 698 C C . ASP B 1 43 ? -22.533 -5.287 3.898 1.00 53.80 43 ASP B C 1
ATOM 699 O O . ASP B 1 43 ? -23.048 -5.732 4.937 1.00 53.32 43 ASP B O 1
ATOM 704 N N . GLY B 1 44 ? -21.930 -4.097 3.823 1.00 48.24 44 GLY B N 1
ATOM 705 C CA . GLY B 1 44 ? -21.915 -3.170 4.971 1.00 50.47 44 GLY B CA 1
ATOM 706 C C . GLY B 1 44 ? -20.710 -3.358 5.877 1.00 47.07 44 GLY B C 1
ATOM 707 O O . GLY B 1 44 ? -20.471 -2.471 6.708 1.00 47.82 44 GLY B O 1
ATOM 708 N N . GLU B 1 45 ? -19.998 -4.477 5.743 1.00 50.55 45 GLU B N 1
ATOM 709 C CA . GLU B 1 45 ? -18.798 -4.715 6.585 1.00 47.30 45 GLU B CA 1
ATOM 710 C C . GLU B 1 45 ? -17.782 -3.601 6.307 1.00 44.90 45 GLU B C 1
ATOM 711 O O . GLU B 1 45 ? -17.654 -3.192 5.137 1.00 36.45 45 GLU B O 1
ATOM 717 N N . GLU B 1 46 ? -17.111 -3.120 7.356 1.00 41.86 46 GLU B N 1
ATOM 718 C CA . GLU B 1 46 ? -16.110 -2.032 7.223 1.00 34.39 46 GLU B CA 1
ATOM 719 C C . GLU B 1 46 ? -14.750 -2.558 7.680 1.00 39.72 46 GLU B C 1
ATOM 720 O O . GLU B 1 46 ? -14.722 -3.520 8.462 1.00 35.44 46 GLU B O 1
ATOM 726 N N . ARG B 1 47 ? -13.665 -1.942 7.222 1.00 36.87 47 ARG B N 1
ATOM 727 C CA . ARG B 1 47 ? -12.292 -2.388 7.552 1.00 34.76 47 ARG B CA 1
ATOM 728 C C . ARG B 1 47 ? -11.336 -1.222 7.328 1.00 35.37 47 ARG B C 1
ATOM 729 O O . ARG B 1 47 ? -11.620 -0.423 6.470 1.00 34.84 47 ARG B O 1
ATOM 737 N N . LEU B 1 48 ? -10.255 -1.165 8.097 1.00 36.06 48 LEU B N 1
ATOM 738 C CA . LEU B 1 48 ? -9.208 -0.125 7.926 1.00 34.67 48 LEU B CA 1
ATOM 739 C C . L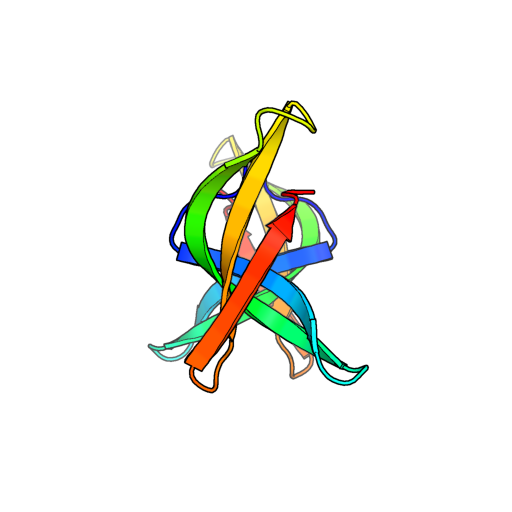EU B 1 48 ? -8.117 -0.704 7.020 1.00 34.44 48 LEU B C 1
ATOM 740 O O . LEU B 1 48 ? -7.699 -1.844 7.268 1.00 34.28 48 LEU B O 1
ATOM 745 N N . ILE B 1 49 ? -7.734 0.039 5.991 1.00 26.73 49 ILE B N 1
ATOM 746 C CA . ILE B 1 49 ? -6.672 -0.426 5.065 1.00 31.84 49 ILE B CA 1
ATOM 747 C C . ILE B 1 49 ? -5.659 0.693 4.850 1.00 38.49 49 ILE B C 1
ATOM 748 O O . ILE B 1 49 ? -6.031 1.847 4.847 1.00 33.25 49 ILE B O 1
ATOM 753 N N . LEU B 1 50 ? -4.398 0.330 4.695 1.00 40.60 50 LEU B N 1
ATOM 754 C CA . LEU B 1 50 ? -3.426 1.405 4.435 1.00 44.37 50 LEU B CA 1
ATOM 755 C C . LEU B 1 50 ? -3.484 1.730 2.952 1.00 45.10 50 LEU B C 1
ATOM 756 O O . LEU B 1 50 ? -3.616 0.835 2.160 1.00 52.50 50 LEU B O 1
ATOM 761 N N . VAL B 1 51 ? -3.435 3.010 2.648 1.00 48.08 51 VAL B N 1
ATOM 762 C CA . VAL B 1 51 ? -3.504 3.507 1.257 1.00 57.25 51 VAL B CA 1
ATOM 763 C C . VAL B 1 51 ? -2.071 3.565 0.734 1.00 68.44 51 VAL B C 1
ATOM 764 O O . VAL B 1 51 ? -1.159 3.812 1.527 1.00 69.19 51 VAL B O 1
ATOM 768 N N . PRO B 1 52 ? -1.819 3.316 -0.557 1.00 75.23 52 PRO B N 1
ATOM 769 C CA . PRO B 1 52 ? -0.484 3.415 -1.075 1.00 82.59 52 PRO B CA 1
ATOM 770 C C . PRO B 1 52 ? -0.292 4.903 -1.390 1.00 89.05 52 PRO B C 1
ATOM 771 O O . PRO B 1 52 ? -0.955 5.392 -2.272 1.00 92.97 52 PRO B O 1
#

Foldseek 3Di:
DDDAQDWDWDADPNDTFIWGFHDWAADVVVRFIWTWTAGPVGDIDIGTDD/DDDQQDWDWDQDPNDTAIWGFHDWAADPVVRFIWTWTAGPVRDTDIGTDD